Protein AF-A0A453CTN8-F1 (afdb_monomer_lite)

Foldseek 3Di:
DDDDDDDDDDDDDDDDDDDDDDDDDDDDDDDDDPVVVVVVVPPDPPPVVVVVVVVVVVVVVVVVVVVVVVVVVVVVVVVVVVVVVVVVVVVVVVVVVVVVVQQVVCVVVVHGDDDDDDDDDDDAAADDPPPDDVVVVVVCVVVVNHDHD

InterPro domains:
  IPR012988 Large ribosomal subunit protein uL30, N-terminal, eukaryota [PF08079] (45-115)
  IPR016082 Large ribosomal subunit protein uL30-like, ferredoxin-like fold domain [PF00327] (121-149)
  IPR036919 Large ribosomal subunit protein uL30, ferredoxin-like fold domain superfamily [G3DSA:3.30.1390.20] (120-149)
  IPR036919 Large ribosomal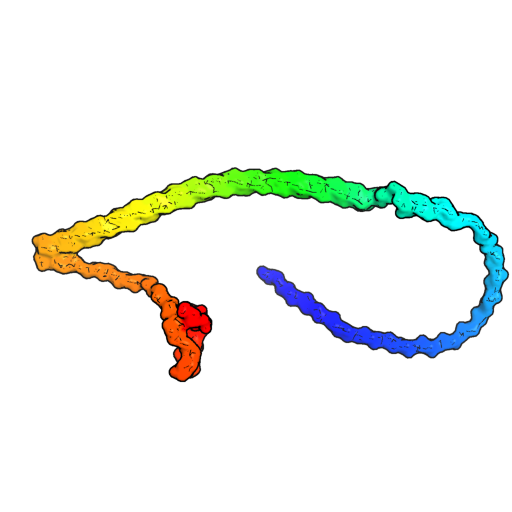 subunit protein uL30, ferredoxin-like fold domain superfamily [SSF55129] (120-148)
  IPR039699 Large ribosomal subunit protein uL30 [PTHR11524] (42-148)

Secondary structure (DSSP, 8-state):
-PPP--PPP-------------------------TTHHHHHHHS--HHHHHHHHHHHHHHHHHHHHHHHHHHHHHHHHHHHHHHHHHHHHHHHHHHHHHHHHHHHHHHTT--PPPPPP--------S-STT--HHHHHHHHHTT--S--

Radius of gyration: 38.99 Å; chains: 1; bounding box: 58×29×122 Å

Organism: Aegilops tauschii subsp. strangulata (NCBI:txid200361)

Structure (mmCIF, N/CA/C/O backbone):
data_AF-A0A453CTN8-F1
#
_entry.id   AF-A0A453CTN8-F1
#
loop_
_atom_site.group_PDB
_atom_site.id
_atom_site.type_symbol
_atom_site.label_atom_id
_atom_site.label_alt_id
_atom_site.label_comp_id
_atom_site.label_asym_id
_atom_site.label_entity_id
_atom_site.label_seq_id
_atom_site.pdbx_PDB_ins_code
_atom_site.Cartn_x
_atom_site.Cartn_y
_atom_site.Cartn_z
_atom_site.occupancy
_atom_site.B_iso_or_equiv
_atom_site.auth_seq_id
_atom_site.auth_comp_id
_atom_site.auth_asym_id
_atom_site.auth_atom_id
_atom_site.pdbx_PDB_model_num
ATOM 1 N N . ALA A 1 1 ? -3.410 13.212 -24.740 1.00 41.16 1 ALA A N 1
ATOM 2 C CA . ALA A 1 1 ? -3.825 11.899 -25.275 1.00 41.16 1 ALA A CA 1
ATOM 3 C C . ALA A 1 1 ? -4.277 12.088 -26.722 1.00 41.16 1 ALA A C 1
ATOM 5 O O . ALA A 1 1 ? -5.186 12.875 -26.944 1.00 41.16 1 ALA A O 1
ATOM 6 N N . LYS A 1 2 ? -3.594 11.482 -27.703 1.00 42.38 2 LYS A N 1
ATOM 7 C CA . LYS A 1 2 ? -3.979 11.553 -29.127 1.00 42.38 2 LYS A CA 1
ATOM 8 C C . LYS A 1 2 ? -4.896 10.364 -29.463 1.00 42.38 2 LYS A C 1
ATOM 10 O O . LYS A 1 2 ? -4.580 9.261 -29.017 1.00 42.38 2 LYS A O 1
ATOM 15 N N . PRO A 1 3 ? -6.013 10.570 -30.182 1.00 44.16 3 PRO A N 1
ATOM 16 C CA . PRO A 1 3 ? -7.023 9.541 -30.389 1.00 44.16 3 PRO A CA 1
ATOM 17 C C . PRO A 1 3 ? -6.670 8.585 -31.535 1.00 44.16 3 PRO A C 1
ATOM 19 O O . PRO A 1 3 ? -5.993 8.941 -32.498 1.00 44.16 3 PRO A O 1
ATOM 22 N N . LEU A 1 4 ? -7.170 7.360 -31.385 1.00 48.88 4 LEU A N 1
ATOM 23 C CA . LEU A 1 4 ? -7.148 6.260 -32.343 1.00 48.88 4 LEU A CA 1
ATOM 24 C C . LEU A 1 4 ? -8.030 6.600 -33.553 1.00 48.88 4 LEU A C 1
ATOM 26 O O . LEU A 1 4 ? -9.208 6.906 -33.380 1.00 48.88 4 LEU A O 1
ATOM 30 N N . LEU A 1 5 ? -7.491 6.478 -34.767 1.00 48.44 5 LEU A N 1
ATOM 31 C CA . LEU A 1 5 ? -8.271 6.527 -36.005 1.00 48.44 5 LEU A CA 1
ATOM 32 C C . LEU A 1 5 ? -8.238 5.165 -36.708 1.00 48.44 5 LEU A C 1
ATOM 34 O O . LEU A 1 5 ? -7.270 4.782 -37.353 1.00 48.44 5 LEU A O 1
ATOM 38 N N . LEU A 1 6 ? -9.322 4.432 -36.452 1.00 42.44 6 LEU A N 1
ATOM 39 C CA . LEU A 1 6 ? -10.152 3.638 -37.363 1.00 42.44 6 LEU A CA 1
ATOM 40 C C . LEU A 1 6 ? -9.562 3.250 -38.741 1.00 42.44 6 LEU A C 1
ATOM 42 O O . LEU A 1 6 ? -9.403 4.081 -39.630 1.00 42.44 6 LEU A O 1
ATOM 46 N N . ASN A 1 7 ? -9.383 1.942 -38.952 1.00 51.97 7 ASN A N 1
ATOM 47 C CA . ASN A 1 7 ? -9.230 1.322 -40.274 1.00 51.97 7 ASN A CA 1
ATOM 48 C C . ASN A 1 7 ? -10.575 1.281 -41.030 1.00 51.97 7 ASN A C 1
ATOM 50 O O . ASN A 1 7 ? -11.554 0.797 -40.453 1.00 51.97 7 ASN A O 1
ATOM 54 N N . PRO A 1 8 ? -10.630 1.623 -42.331 1.00 46.84 8 PRO A N 1
ATOM 55 C CA . PRO A 1 8 ? -11.775 1.304 -43.177 1.00 46.84 8 PRO A CA 1
ATOM 56 C C . PRO A 1 8 ? -11.531 0.060 -44.053 1.00 46.84 8 PRO A C 1
ATOM 58 O O . PRO A 1 8 ? -10.554 -0.049 -44.794 1.00 46.84 8 PRO A O 1
ATOM 61 N N . ARG A 1 9 ? -12.476 -0.883 -43.975 1.00 40.81 9 ARG A N 1
ATOM 62 C CA . ARG A 1 9 ? -12.642 -2.040 -44.868 1.00 40.81 9 ARG A CA 1
ATOM 63 C C . ARG A 1 9 ? -13.249 -1.608 -46.219 1.00 40.81 9 ARG A C 1
ATOM 65 O O . ARG A 1 9 ? -14.291 -0.971 -46.221 1.00 40.81 9 ARG A O 1
ATOM 72 N N . ILE A 1 10 ? -12.638 -2.103 -47.307 1.00 45.72 10 ILE A N 1
ATOM 73 C CA . ILE A 1 10 ? -13.231 -2.707 -48.530 1.00 45.72 10 ILE A CA 1
ATOM 74 C C . ILE A 1 10 ? -14.131 -1.835 -49.432 1.00 45.72 10 ILE A C 1
ATOM 76 O O . ILE A 1 10 ? -15.193 -1.423 -48.997 1.00 45.72 10 ILE A O 1
ATOM 80 N N . GLN A 1 11 ? -13.806 -1.771 -50.740 1.00 38.72 11 GLN A N 1
ATOM 81 C CA . GLN A 1 11 ? -14.725 -2.131 -51.850 1.00 38.72 11 GLN A CA 1
ATOM 82 C C . GLN A 1 11 ? -13.950 -2.618 -53.104 1.00 38.72 11 GLN A C 1
ATOM 84 O O . GLN A 1 11 ? -12.925 -2.023 -53.440 1.00 38.72 11 GLN A O 1
ATOM 89 N N . PRO A 1 12 ? -14.415 -3.665 -53.825 1.00 45.94 12 PRO A N 1
ATOM 90 C CA . PRO A 1 12 ? -13.826 -4.127 -55.084 1.00 45.94 12 PRO A CA 1
ATOM 91 C C . PRO A 1 12 ? -14.447 -3.390 -56.283 1.00 45.94 12 PRO A C 1
ATOM 93 O O . PRO A 1 12 ? -15.662 -3.210 -56.343 1.00 45.94 12 PRO A O 1
ATOM 96 N N . ARG A 1 13 ? -13.640 -2.984 -57.274 1.00 41.72 13 ARG A N 1
ATOM 97 C CA . ARG A 1 13 ? -14.147 -2.366 -58.514 1.00 41.72 13 ARG A CA 1
ATOM 98 C C . ARG A 1 13 ? -14.049 -3.300 -59.716 1.00 41.72 13 ARG A C 1
ATOM 100 O O . ARG A 1 13 ? -13.050 -3.970 -59.951 1.00 41.72 13 ARG A O 1
ATOM 107 N N . HIS A 1 14 ? -15.158 -3.320 -60.445 1.00 37.62 14 HIS A N 1
ATOM 108 C CA . HIS A 1 14 ? -15.536 -4.247 -61.494 1.00 37.62 14 HIS A CA 1
ATOM 109 C C . HIS A 1 14 ? -14.628 -4.307 -62.729 1.00 37.62 14 HIS A C 1
ATOM 111 O O . HIS A 1 14 ? -14.153 -3.312 -63.270 1.00 37.62 14 HIS A O 1
ATOM 117 N N . ARG A 1 15 ? -14.566 -5.542 -63.232 1.00 45.94 15 ARG A N 1
ATOM 118 C CA . ARG A 1 15 ? -14.202 -6.008 -64.571 1.00 45.94 15 ARG A CA 1
ATOM 119 C C . ARG A 1 15 ? -14.856 -5.154 -65.674 1.00 45.94 15 ARG A C 1
ATOM 121 O O . ARG A 1 15 ? -16.079 -5.118 -65.784 1.00 45.94 15 ARG A O 1
ATOM 128 N N . ARG A 1 16 ? -14.052 -4.565 -66.564 1.00 46.09 16 ARG A N 1
ATOM 129 C CA . ARG A 1 16 ? -14.486 -4.151 -67.910 1.00 46.09 16 ARG A CA 1
ATOM 130 C C . ARG A 1 16 ? -13.524 -4.722 -68.948 1.00 46.09 16 ARG A C 1
ATOM 132 O O . ARG A 1 16 ? -12.385 -4.289 -69.056 1.00 46.09 16 ARG A O 1
ATOM 139 N N . ARG A 1 17 ? -14.004 -5.710 -69.707 1.00 45.91 17 ARG A N 1
ATOM 140 C CA . ARG A 1 17 ? -13.432 -6.098 -71.002 1.00 45.91 17 ARG A CA 1
ATOM 141 C C . ARG A 1 17 ? -13.889 -5.075 -72.041 1.00 45.91 17 ARG A C 1
ATOM 143 O O . ARG A 1 17 ? -15.094 -4.886 -72.181 1.00 45.91 17 ARG A O 1
ATOM 150 N N . ARG A 1 18 ? -12.961 -4.523 -72.821 1.00 42.78 18 ARG A N 1
ATOM 151 C CA . ARG A 1 18 ? -13.183 -4.214 -74.241 1.00 42.78 18 ARG A CA 1
ATOM 152 C C . ARG A 1 18 ? -11.900 -4.515 -75.011 1.00 42.78 18 ARG A C 1
ATOM 154 O O . ARG A 1 18 ? -10.827 -4.059 -74.639 1.00 42.78 18 ARG A O 1
ATOM 161 N N . LEU A 1 19 ? -12.057 -5.358 -76.024 1.00 46.12 19 LEU A N 1
ATOM 162 C CA . LEU A 1 19 ? -11.075 -5.692 -77.048 1.00 46.12 19 LEU A CA 1
ATOM 163 C C . LEU A 1 19 ? -11.011 -4.556 -78.079 1.00 46.12 19 LEU A C 1
ATOM 165 O O . LEU A 1 19 ? -12.047 -3.987 -78.412 1.00 46.12 19 LEU A O 1
ATOM 169 N N . SER A 1 20 ? -9.811 -4.291 -78.591 1.00 39.91 20 SER A N 1
ATOM 170 C CA . SER A 1 20 ? -9.522 -3.659 -79.890 1.00 39.91 20 SER A CA 1
ATOM 171 C C . SER A 1 20 ? -8.017 -3.889 -80.140 1.00 39.91 20 SER A C 1
ATOM 173 O O . SER A 1 20 ? -7.208 -3.412 -79.353 1.00 39.91 20 SER A O 1
ATOM 175 N N . SER A 1 21 ? -7.588 -4.892 -80.924 1.00 46.38 21 SER A N 1
ATOM 176 C CA . SER A 1 21 ? -7.284 -4.814 -82.374 1.00 46.38 21 SER A CA 1
ATOM 177 C C . SER A 1 21 ? -6.444 -3.565 -82.705 1.00 46.38 21 SER A C 1
ATOM 179 O O . SER A 1 21 ? -6.968 -2.466 -82.599 1.00 46.38 21 SER A O 1
ATOM 181 N N . TYR A 1 22 ? -5.147 -3.574 -83.034 1.00 42.22 22 TYR A N 1
ATOM 182 C CA . TYR A 1 22 ? -4.293 -4.371 -83.940 1.00 42.22 22 TYR A CA 1
ATOM 183 C C . TYR A 1 22 ? -2.795 -4.050 -83.604 1.00 42.22 22 TYR A C 1
ATOM 185 O O . TYR A 1 22 ? -2.542 -3.405 -82.591 1.00 42.22 22 TYR A O 1
ATOM 193 N N . PRO A 1 23 ? -1.787 -4.323 -84.460 1.00 46.66 23 PRO A N 1
ATOM 194 C CA . PRO A 1 23 ? -1.198 -5.609 -84.800 1.00 46.66 23 PRO A CA 1
ATOM 195 C C . PRO A 1 23 ? 0.265 -5.741 -84.314 1.00 46.66 23 PRO A C 1
ATOM 197 O O . PRO A 1 23 ? 1.011 -4.780 -84.131 1.00 46.66 23 PRO A O 1
ATOM 200 N N . ARG A 1 24 ? 0.675 -7.000 -84.175 1.00 51.75 24 ARG A N 1
ATOM 201 C CA . ARG A 1 24 ? 2.022 -7.496 -83.874 1.00 51.75 24 ARG A CA 1
ATOM 202 C C . ARG A 1 24 ? 3.042 -7.002 -84.913 1.00 51.75 24 ARG A C 1
ATOM 204 O O . ARG A 1 24 ? 3.044 -7.493 -86.038 1.00 51.75 24 ARG A O 1
ATOM 211 N N . ARG A 1 25 ? 3.935 -6.080 -84.538 1.00 39.22 25 ARG A N 1
ATOM 212 C CA . ARG A 1 25 ? 5.138 -5.758 -85.323 1.00 39.22 25 ARG A CA 1
ATOM 213 C C . ARG A 1 25 ? 6.342 -6.419 -84.652 1.00 39.22 25 ARG A C 1
ATOM 215 O O . ARG A 1 25 ? 6.823 -5.962 -83.622 1.00 39.22 25 ARG A O 1
ATOM 222 N N . LEU A 1 26 ? 6.745 -7.556 -85.214 1.00 43.91 26 LEU A N 1
ATOM 223 C CA . LEU A 1 26 ? 7.982 -8.261 -84.896 1.00 43.91 26 LEU A CA 1
ATOM 224 C C . LEU A 1 26 ? 9.156 -7.362 -85.312 1.00 43.91 26 LEU A C 1
ATOM 226 O O . LEU A 1 26 ? 9.410 -7.216 -86.502 1.00 43.91 26 LEU A O 1
ATOM 230 N N . LEU A 1 27 ? 9.845 -6.754 -84.347 1.00 39.41 27 LEU A N 1
ATOM 231 C CA . LEU A 1 27 ? 11.234 -6.337 -84.522 1.00 39.41 27 LEU A CA 1
ATOM 232 C C . LEU A 1 27 ? 12.078 -7.194 -83.584 1.00 39.41 27 LEU A C 1
ATOM 234 O O . LEU A 1 27 ? 12.083 -6.998 -82.369 1.00 39.41 27 LEU A O 1
ATOM 238 N N . SER A 1 28 ? 12.744 -8.169 -84.193 1.00 38.72 28 SER A N 1
ATOM 239 C CA . SER A 1 28 ? 13.892 -8.901 -83.677 1.00 38.72 28 SER A CA 1
ATOM 240 C C . SER A 1 28 ? 14.866 -7.950 -82.981 1.00 38.72 28 SER A C 1
ATOM 242 O O . SER A 1 28 ? 15.630 -7.251 -83.638 1.00 38.72 28 SER A O 1
ATOM 244 N N . HIS A 1 29 ? 14.813 -7.914 -81.652 1.00 40.22 29 HIS A N 1
ATOM 245 C CA . HIS A 1 29 ? 15.962 -7.531 -80.847 1.00 40.22 29 HIS A CA 1
ATOM 246 C C . HIS A 1 29 ? 16.596 -8.833 -80.389 1.00 40.22 29 HIS A C 1
ATOM 248 O O . HIS A 1 29 ? 16.001 -9.600 -79.631 1.00 40.22 29 HIS A O 1
ATOM 254 N N . GLU A 1 30 ? 17.761 -9.097 -80.964 1.00 33.22 30 GLU A N 1
ATOM 255 C CA . GLU A 1 30 ? 18.668 -10.169 -80.601 1.00 33.22 30 GLU A CA 1
ATOM 256 C C . GLU A 1 30 ? 18.880 -10.146 -79.085 1.00 33.22 30 GLU A C 1
ATOM 258 O O . GLU A 1 30 ? 19.392 -9.189 -78.507 1.00 33.22 30 GLU A O 1
ATOM 263 N N . ALA A 1 31 ? 18.405 -11.194 -78.425 1.00 41.34 31 ALA A N 1
ATOM 264 C CA . ALA A 1 31 ? 18.692 -11.452 -77.032 1.00 41.34 31 ALA A CA 1
ATOM 265 C C . ALA A 1 31 ? 20.045 -12.153 -76.956 1.00 41.34 31 ALA A C 1
ATOM 267 O O . ALA A 1 31 ? 20.136 -13.240 -77.515 1.00 41.34 31 ALA A O 1
ATOM 268 N N . GLN A 1 32 ? 21.024 -11.561 -76.256 1.00 41.09 32 GLN A N 1
ATOM 269 C CA . GLN A 1 32 ? 22.032 -12.205 -75.385 1.00 41.09 32 GLN A CA 1
ATOM 270 C C . GLN A 1 32 ? 22.754 -11.134 -74.529 1.00 41.09 32 GLN A C 1
ATOM 272 O O . GLN A 1 32 ? 22.914 -10.014 -75.012 1.00 41.09 32 GLN A O 1
ATOM 277 N N . PRO A 1 33 ? 23.286 -11.435 -73.323 1.00 46.66 33 PRO A N 1
ATOM 278 C CA . PRO A 1 33 ? 22.952 -12.500 -72.370 1.00 46.66 33 PRO A CA 1
ATOM 279 C C . PRO A 1 33 ? 22.591 -11.945 -70.965 1.00 46.66 33 PRO A C 1
ATOM 281 O O . PRO A 1 33 ? 23.138 -10.956 -70.485 1.00 46.66 33 PRO A O 1
ATOM 284 N N . VAL A 1 34 ? 21.679 -12.626 -70.264 1.00 46.22 34 VAL A N 1
ATOM 285 C CA . VAL A 1 34 ? 21.178 -12.278 -68.910 1.00 46.22 34 VAL A CA 1
ATOM 286 C C . VAL A 1 34 ? 22.081 -12.845 -67.791 1.00 46.22 34 VAL A C 1
ATOM 288 O O . VAL A 1 34 ? 21.797 -12.700 -66.606 1.00 46.22 34 VAL A O 1
ATOM 291 N N . GLU A 1 35 ? 23.216 -13.452 -68.138 1.00 45.59 35 GLU A N 1
ATOM 292 C CA . GLU A 1 35 ? 24.021 -14.256 -67.204 1.00 45.59 35 GLU A CA 1
ATOM 293 C C . GLU A 1 35 ? 24.895 -13.414 -66.248 1.00 45.59 35 GLU A C 1
ATOM 295 O O . GLU A 1 35 ? 25.146 -13.822 -65.117 1.00 45.59 35 GLU A O 1
ATOM 300 N N . MET A 1 36 ? 25.269 -12.181 -66.619 1.00 43.22 36 MET A N 1
ATOM 301 C CA . MET A 1 36 ? 26.081 -11.303 -65.750 1.00 43.22 36 MET A CA 1
ATOM 302 C C . MET A 1 36 ? 25.274 -10.640 -64.618 1.00 43.22 36 MET A C 1
ATOM 304 O O . MET A 1 36 ? 25.841 -10.130 -63.651 1.00 43.22 36 MET A O 1
ATOM 308 N N . ALA A 1 37 ? 23.940 -10.632 -64.715 1.00 46.59 37 ALA A N 1
ATOM 309 C CA . ALA A 1 37 ? 23.069 -9.990 -63.728 1.00 46.59 37 ALA A CA 1
ATOM 310 C C . ALA A 1 37 ? 22.756 -10.896 -62.522 1.00 46.59 37 ALA A C 1
ATOM 312 O O . ALA A 1 37 ? 22.362 -10.402 -61.462 1.00 46.59 37 ALA A O 1
ATOM 313 N N . SER A 1 38 ? 22.933 -12.216 -62.656 1.00 47.47 38 SER A N 1
ATOM 314 C CA . SER A 1 38 ? 22.576 -13.185 -61.611 1.00 47.47 38 SER A CA 1
ATOM 315 C C . SER A 1 38 ? 23.639 -13.385 -60.529 1.00 47.47 38 SER A C 1
ATOM 317 O O . SER A 1 38 ? 23.281 -13.786 -59.419 1.00 47.47 38 SER A O 1
ATOM 319 N N . GLU A 1 39 ? 24.910 -13.071 -60.795 1.00 46.88 39 GLU A N 1
ATOM 320 C CA . GLU A 1 39 ? 25.979 -13.157 -59.784 1.00 46.88 39 GLU A CA 1
ATOM 321 C C . GLU A 1 39 ? 26.077 -11.896 -58.916 1.00 46.88 39 GLU A C 1
ATOM 323 O O . GLU A 1 39 ? 26.248 -11.994 -57.697 1.00 46.88 39 GLU A O 1
ATOM 328 N N . ALA A 1 40 ? 25.831 -10.712 -59.489 1.00 48.84 40 ALA A N 1
ATOM 329 C CA . ALA A 1 40 ? 25.790 -9.452 -58.739 1.00 48.84 40 ALA A CA 1
ATOM 330 C C . ALA A 1 40 ? 24.667 -9.420 -57.679 1.00 48.84 40 ALA A C 1
ATOM 332 O O . ALA A 1 40 ? 24.780 -8.738 -56.661 1.00 48.84 40 ALA A O 1
ATOM 333 N N . ALA A 1 41 ? 23.597 -10.193 -57.889 1.00 52.56 41 ALA A N 1
ATOM 334 C CA . ALA A 1 41 ? 22.444 -10.256 -56.994 1.00 52.56 41 ALA A CA 1
ATOM 335 C C . ALA A 1 41 ? 22.631 -11.182 -55.774 1.00 52.56 41 ALA A C 1
ATOM 337 O O . ALA A 1 41 ? 21.821 -11.118 -54.848 1.00 52.56 41 ALA A O 1
ATOM 338 N N . LYS A 1 42 ? 23.659 -12.048 -55.752 1.00 53.38 42 LYS A N 1
ATOM 339 C CA . LYS A 1 42 ? 23.828 -13.073 -54.700 1.00 53.38 42 LYS A CA 1
ATOM 340 C C . LYS A 1 42 ? 25.045 -12.888 -53.787 1.00 53.38 42 LYS A C 1
ATOM 342 O O . LYS A 1 42 ? 25.068 -13.516 -52.733 1.00 53.38 42 LYS A O 1
ATOM 347 N N . VAL A 1 43 ? 26.010 -12.024 -54.120 1.00 56.94 43 VAL A N 1
ATOM 348 C CA . VAL A 1 43 ? 27.265 -11.903 -53.337 1.00 56.94 43 VAL A CA 1
ATOM 349 C C . VAL A 1 43 ? 27.488 -10.516 -52.716 1.00 56.94 43 VAL A C 1
ATOM 351 O O . VAL A 1 43 ? 28.108 -10.413 -51.659 1.00 56.94 43 VAL A O 1
ATOM 354 N N . ALA A 1 44 ? 26.924 -9.440 -53.268 1.00 60.16 44 ALA A N 1
ATOM 355 C CA . ALA A 1 44 ? 27.066 -8.108 -52.681 1.00 60.16 44 ALA A CA 1
ATOM 356 C C . ALA A 1 44 ? 25.896 -7.809 -51.733 1.00 60.16 44 ALA A C 1
ATOM 358 O O . ALA A 1 44 ? 24.782 -7.520 -52.173 1.00 60.16 44 ALA A O 1
ATOM 359 N N . VAL A 1 45 ? 26.131 -7.865 -50.414 1.00 61.75 45 VAL A N 1
ATOM 360 C CA . VAL A 1 45 ? 25.168 -7.337 -49.433 1.00 61.75 45 VAL A CA 1
ATOM 361 C C . VAL A 1 45 ? 24.814 -5.906 -49.857 1.00 61.75 45 VAL A C 1
ATOM 363 O O . VAL A 1 45 ? 25.721 -5.078 -49.953 1.00 61.75 45 VAL A O 1
ATOM 366 N N . PRO A 1 46 ? 23.529 -5.585 -50.103 1.00 82.12 46 PRO A N 1
ATOM 367 C CA . PRO A 1 46 ? 23.159 -4.275 -50.616 1.00 82.12 46 PRO A CA 1
ATOM 368 C C . PRO A 1 46 ? 23.645 -3.184 -49.663 1.00 82.12 46 PRO A C 1
ATOM 370 O O . PRO A 1 46 ? 23.435 -3.285 -48.452 1.00 82.12 46 PRO A O 1
ATOM 373 N N . GLU A 1 47 ? 24.224 -2.106 -50.188 1.00 79.44 47 GLU A N 1
ATOM 374 C CA . GLU A 1 47 ? 24.769 -0.991 -49.393 1.00 79.44 47 GLU A CA 1
ATOM 375 C C . GLU A 1 47 ? 23.761 -0.454 -48.358 1.00 79.44 47 GLU A C 1
ATOM 377 O O . GLU A 1 47 ? 24.103 -0.128 -47.219 1.00 79.44 47 GLU A O 1
ATOM 382 N N . LYS A 1 48 ? 22.467 -0.472 -48.708 1.00 82.06 48 LYS A N 1
ATOM 383 C CA . LYS A 1 48 ? 21.348 -0.095 -47.828 1.00 82.06 48 LYS A CA 1
ATOM 384 C C . LYS A 1 48 ? 21.245 -0.958 -46.562 1.00 82.06 48 LYS A C 1
ATOM 386 O O . LYS A 1 48 ? 20.793 -0.463 -45.532 1.00 82.06 48 LYS A O 1
ATOM 391 N N . VAL A 1 49 ? 21.631 -2.233 -46.615 1.00 83.44 49 VAL A N 1
ATOM 392 C CA . VAL A 1 49 ? 21.632 -3.152 -45.462 1.00 83.44 49 VAL A CA 1
ATOM 393 C C . VAL A 1 49 ? 22.825 -2.865 -44.548 1.00 83.44 49 VAL A C 1
ATOM 395 O O . VAL A 1 49 ? 22.664 -2.859 -43.329 1.00 83.44 49 VAL A O 1
ATOM 398 N N . ILE A 1 50 ? 23.990 -2.537 -45.111 1.00 84.81 50 ILE A N 1
ATOM 399 C CA . ILE A 1 50 ? 25.188 -2.152 -44.345 1.00 84.81 50 ILE A CA 1
ATOM 400 C C . ILE A 1 50 ? 24.928 -0.856 -43.562 1.00 84.81 50 ILE A C 1
ATOM 402 O O . ILE A 1 50 ? 25.220 -0.780 -42.369 1.00 84.81 50 ILE A O 1
ATOM 406 N N . LEU A 1 51 ? 24.298 0.140 -44.195 1.00 85.19 51 LEU A N 1
ATOM 407 C CA . LEU A 1 51 ? 23.921 1.397 -43.536 1.00 85.19 51 LEU A CA 1
ATOM 408 C C . LEU A 1 51 ? 22.899 1.201 -42.401 1.00 85.19 51 LEU A C 1
ATOM 410 O O . LEU A 1 51 ? 22.965 1.903 -41.392 1.00 85.19 51 LEU A O 1
ATOM 414 N N . LYS A 1 52 ? 21.971 0.241 -42.535 1.00 87.25 52 LYS A N 1
ATOM 415 C CA . LYS A 1 52 ? 21.032 -0.119 -41.457 1.00 87.25 52 LYS A CA 1
ATOM 416 C C . LYS A 1 52 ? 21.751 -0.746 -40.261 1.00 87.25 52 LYS A C 1
ATOM 418 O O . LYS A 1 52 ? 21.522 -0.297 -39.143 1.00 87.25 52 LYS A O 1
ATOM 423 N N . ARG A 1 53 ? 22.662 -1.698 -40.498 1.00 88.81 53 ARG A N 1
ATOM 424 C CA . ARG A 1 53 ? 23.456 -2.347 -39.435 1.00 88.81 53 ARG A CA 1
ATOM 425 C C . ARG A 1 53 ? 24.277 -1.330 -38.640 1.00 88.81 53 ARG A C 1
ATOM 427 O O . ARG A 1 53 ? 24.163 -1.281 -37.422 1.00 88.81 53 ARG A O 1
ATOM 434 N N . ARG A 1 54 ? 24.977 -0.420 -39.331 1.00 87.00 54 ARG A N 1
ATOM 435 C CA . ARG A 1 54 ? 25.738 0.669 -38.685 1.00 87.00 54 ARG A CA 1
ATOM 436 C C . ARG A 1 54 ? 24.854 1.569 -37.810 1.00 87.00 54 ARG A C 1
ATOM 438 O O . ARG A 1 54 ? 25.262 1.973 -36.728 1.00 87.00 54 ARG A O 1
ATOM 445 N N . ARG A 1 55 ? 23.624 1.874 -38.244 1.00 90.75 55 ARG A N 1
ATOM 446 C CA . ARG A 1 55 ? 22.670 2.672 -37.450 1.00 90.75 55 ARG A CA 1
ATOM 447 C C . ARG A 1 55 ? 22.181 1.925 -36.208 1.00 90.75 55 ARG A C 1
ATOM 449 O O . ARG A 1 55 ? 22.058 2.526 -35.144 1.00 90.75 55 ARG A O 1
ATOM 456 N N . GLU A 1 56 ? 21.892 0.635 -36.340 1.00 92.62 56 GLU A N 1
ATOM 457 C CA . GLU A 1 56 ? 21.476 -0.214 -35.221 1.00 92.62 56 GLU A CA 1
ATOM 458 C C . GLU A 1 56 ? 22.591 -0.376 -34.184 1.00 92.62 56 GLU A C 1
ATOM 460 O O . GLU A 1 56 ? 22.308 -0.318 -32.990 1.00 92.62 56 GLU A O 1
ATOM 465 N N . GLU A 1 57 ? 23.848 -0.489 -34.620 1.00 89.75 57 GLU A N 1
ATOM 466 C CA . GLU A 1 57 ? 25.026 -0.520 -33.744 1.00 89.75 57 GLU A CA 1
ATOM 467 C C . GLU A 1 57 ? 25.163 0.774 -32.928 1.00 89.75 57 GLU A C 1
ATOM 469 O O . GLU A 1 57 ? 25.319 0.715 -31.705 1.00 89.75 57 GLU A O 1
ATOM 474 N N . VAL A 1 58 ? 25.015 1.941 -33.569 1.00 91.19 58 VAL A N 1
ATOM 475 C CA . VAL A 1 58 ? 25.038 3.248 -32.884 1.00 91.19 58 VAL A CA 1
ATOM 476 C C . VAL A 1 58 ? 23.879 3.367 -31.890 1.00 91.19 58 VAL A C 1
ATOM 478 O O . VAL A 1 58 ? 24.098 3.689 -30.722 1.00 91.19 58 VAL A O 1
ATOM 481 N N . TRP A 1 59 ? 22.651 3.022 -32.290 1.00 90.25 59 TRP A N 1
ATOM 482 C CA . TRP A 1 59 ? 21.508 3.040 -31.370 1.00 90.25 59 TRP A CA 1
ATOM 483 C C . TRP A 1 59 ? 21.645 2.043 -30.221 1.00 90.25 59 TRP A C 1
ATOM 485 O O . TRP A 1 59 ? 21.200 2.325 -29.106 1.00 90.25 59 TRP A O 1
ATOM 495 N N . ALA A 1 60 ? 22.240 0.876 -30.458 1.00 91.88 60 ALA A N 1
ATOM 496 C CA . ALA A 1 60 ? 22.520 -0.087 -29.405 1.00 91.88 60 ALA A CA 1
ATOM 497 C C . ALA A 1 60 ? 23.556 0.465 -28.415 1.00 91.88 60 ALA A C 1
ATOM 499 O O . ALA A 1 60 ? 23.382 0.293 -27.207 1.00 91.88 60 ALA A O 1
ATOM 500 N N . ALA A 1 61 ? 24.589 1.164 -28.895 1.00 90.06 61 ALA A N 1
ATOM 501 C CA . ALA A 1 61 ? 25.577 1.825 -28.045 1.00 90.06 61 ALA A CA 1
ATOM 502 C C . ALA A 1 61 ? 24.942 2.936 -27.189 1.00 90.06 61 ALA A C 1
ATOM 504 O O . ALA A 1 61 ? 25.110 2.941 -25.967 1.00 90.06 61 ALA A O 1
ATOM 505 N N . GLU A 1 62 ? 24.124 3.806 -27.786 1.00 91.06 62 GLU A N 1
ATOM 506 C CA . GLU A 1 62 ? 23.396 4.857 -27.059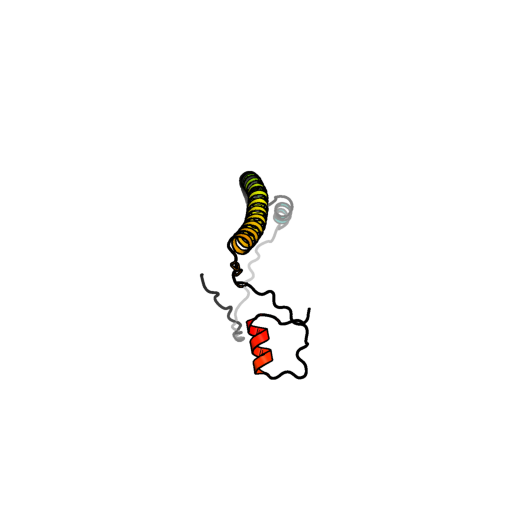 1.00 91.06 62 GLU A CA 1
ATOM 507 C C . GLU A 1 62 ? 22.424 4.281 -26.018 1.00 91.06 62 GLU A C 1
ATOM 509 O O . GLU A 1 62 ? 22.331 4.784 -24.896 1.00 91.06 62 GLU A O 1
ATOM 514 N N . LYS A 1 63 ? 21.705 3.201 -26.353 1.00 94.00 63 LYS A N 1
ATOM 515 C CA . LYS A 1 63 ? 20.816 2.513 -25.402 1.00 94.00 63 LYS A CA 1
ATOM 516 C C . LYS A 1 63 ? 21.594 1.939 -24.223 1.00 94.00 63 LYS A C 1
ATOM 518 O O . LYS A 1 63 ? 21.141 2.076 -23.091 1.00 94.00 63 LYS A O 1
ATOM 523 N N . LYS A 1 64 ? 22.765 1.338 -24.458 1.00 91.81 64 LYS A N 1
ATOM 524 C CA . LYS A 1 64 ? 23.624 0.820 -23.379 1.00 91.81 64 LYS A CA 1
ATOM 525 C C . LYS A 1 64 ? 24.069 1.937 -22.433 1.00 91.81 64 LYS A C 1
ATOM 527 O O . LYS A 1 64 ? 24.004 1.748 -21.222 1.00 91.81 64 LYS A O 1
ATOM 532 N N . GLN A 1 65 ? 24.447 3.099 -22.966 1.00 90.38 65 GLN A N 1
ATOM 533 C CA . GLN A 1 65 ? 24.814 4.264 -22.152 1.00 90.38 65 GLN A CA 1
ATOM 534 C C . GLN A 1 65 ? 23.627 4.794 -21.333 1.00 90.38 65 GLN A C 1
ATOM 536 O O . GLN A 1 65 ? 23.769 5.038 -20.136 1.00 90.38 65 GLN A O 1
ATOM 541 N N . LYS A 1 66 ? 22.435 4.902 -21.937 1.00 92.88 66 LYS A N 1
ATOM 542 C CA . LYS A 1 66 ? 21.210 5.328 -21.233 1.00 92.88 66 LYS A CA 1
ATOM 543 C C . LYS A 1 66 ? 20.827 4.363 -20.113 1.00 92.88 66 LYS A C 1
ATOM 545 O O . LYS A 1 66 ? 20.589 4.800 -18.994 1.00 92.88 66 LYS A O 1
ATOM 550 N N . VAL A 1 67 ? 20.860 3.058 -20.381 1.00 93.06 67 VAL A N 1
ATOM 551 C CA . VAL A 1 67 ? 20.594 2.026 -19.368 1.00 93.06 67 VAL A CA 1
ATOM 552 C C . VAL A 1 67 ? 21.635 2.073 -18.247 1.00 93.06 67 VAL A C 1
ATOM 554 O O . VAL A 1 67 ? 21.279 1.902 -17.086 1.00 93.06 67 VAL A O 1
ATOM 557 N N . ALA A 1 68 ? 22.911 2.323 -18.553 1.00 92.62 68 ALA A N 1
ATOM 558 C CA . ALA A 1 68 ? 23.936 2.488 -17.522 1.00 92.62 68 ALA A CA 1
ATOM 559 C C . ALA A 1 68 ? 23.640 3.699 -16.619 1.00 92.62 68 ALA A C 1
ATOM 561 O O . ALA A 1 68 ? 23.676 3.567 -15.397 1.00 92.62 68 ALA A O 1
ATOM 562 N N . ALA A 1 69 ? 23.258 4.840 -17.198 1.00 92.69 69 ALA A N 1
ATOM 563 C CA . ALA A 1 69 ? 22.865 6.023 -16.434 1.00 92.69 69 ALA A CA 1
ATOM 564 C C . ALA A 1 69 ? 21.596 5.787 -15.590 1.00 92.69 69 ALA A C 1
ATOM 566 O O . ALA A 1 69 ? 21.523 6.214 -14.438 1.00 92.69 69 ALA A O 1
ATOM 567 N N . GLU A 1 70 ? 20.601 5.076 -16.126 1.00 93.75 70 GLU A N 1
ATOM 568 C CA . GLU A 1 70 ? 19.386 4.705 -15.391 1.00 93.75 70 GLU A CA 1
ATOM 569 C C . GLU A 1 70 ? 19.672 3.735 -14.243 1.00 93.75 70 GLU A C 1
ATOM 571 O O . GLU A 1 70 ? 19.064 3.859 -13.184 1.00 93.75 70 GLU A O 1
ATOM 576 N N . LYS A 1 71 ? 20.628 2.813 -14.404 1.00 94.19 71 LYS A N 1
ATOM 577 C CA . LYS A 1 71 ? 21.045 1.893 -13.334 1.00 94.19 71 LYS A CA 1
ATOM 578 C C . LYS A 1 71 ? 21.671 2.623 -12.151 1.00 94.19 71 LYS A C 1
ATOM 580 O O . LYS A 1 71 ? 21.385 2.261 -11.015 1.00 94.19 71 LYS A O 1
ATOM 585 N N . ILE A 1 72 ? 22.476 3.655 -12.406 1.00 94.38 72 ILE A N 1
ATOM 586 C CA . ILE A 1 72 ? 23.052 4.497 -11.346 1.00 94.38 72 ILE A CA 1
ATOM 587 C C . ILE A 1 72 ? 21.921 5.173 -10.558 1.00 94.38 72 ILE A C 1
ATOM 589 O O . ILE A 1 72 ? 21.843 5.021 -9.341 1.00 94.38 72 ILE A O 1
ATOM 593 N N . LYS A 1 73 ? 20.967 5.799 -11.259 1.00 94.56 73 LYS A N 1
ATOM 594 C CA . LYS A 1 73 ? 19.787 6.422 -10.632 1.00 94.56 73 LYS A CA 1
ATOM 595 C C . LYS A 1 73 ? 18.915 5.408 -9.883 1.00 94.56 73 LYS A C 1
ATOM 597 O O . LYS A 1 73 ? 18.407 5.692 -8.803 1.00 94.56 73 LYS A O 1
ATOM 602 N N . ALA A 1 74 ? 18.734 4.207 -10.430 1.00 94.69 74 ALA A N 1
ATOM 603 C CA . ALA A 1 74 ? 17.978 3.141 -9.781 1.00 94.69 74 ALA A CA 1
ATOM 604 C C . ALA A 1 74 ? 18.663 2.654 -8.494 1.00 94.69 74 ALA A C 1
ATOM 606 O O . ALA A 1 74 ? 17.980 2.392 -7.503 1.00 94.69 74 ALA A O 1
ATOM 607 N N . ALA A 1 75 ? 19.996 2.576 -8.478 1.00 94.75 75 ALA A N 1
ATOM 608 C CA . ALA A 1 75 ? 20.757 2.229 -7.282 1.00 94.75 75 ALA A CA 1
ATOM 609 C C . ALA A 1 75 ? 20.609 3.298 -6.187 1.00 94.75 75 ALA A C 1
ATOM 611 O O . ALA A 1 75 ? 20.412 2.957 -5.021 1.00 94.75 75 ALA A O 1
ATOM 612 N N . GLU A 1 76 ? 20.629 4.581 -6.552 1.00 95.12 76 GLU A N 1
ATOM 613 C CA . GLU A 1 76 ? 20.350 5.684 -5.622 1.00 95.12 76 GLU A CA 1
ATOM 614 C C . GLU A 1 76 ? 18.922 5.607 -5.065 1.00 95.12 76 GLU A C 1
ATOM 616 O O . GLU A 1 76 ? 18.731 5.625 -3.848 1.00 95.12 76 GLU A O 1
ATOM 621 N N . ASN A 1 77 ? 17.921 5.411 -5.929 1.00 95.88 77 ASN A N 1
ATOM 622 C CA . ASN A 1 77 ? 16.524 5.248 -5.515 1.00 95.88 77 ASN A CA 1
ATOM 623 C C . ASN A 1 77 ? 16.335 4.057 -4.568 1.00 95.88 77 ASN A C 1
ATOM 625 O O . ASN A 1 77 ? 15.562 4.134 -3.617 1.00 95.88 77 ASN A O 1
ATOM 629 N N . THR A 1 78 ? 17.065 2.968 -4.801 1.00 95.12 78 THR A N 1
ATOM 630 C CA . THR A 1 78 ? 17.019 1.778 -3.948 1.00 95.12 78 THR A CA 1
ATOM 631 C C . THR A 1 78 ? 17.509 2.096 -2.531 1.00 95.12 78 THR A C 1
ATOM 633 O O . THR A 1 78 ? 16.848 1.720 -1.566 1.00 95.12 78 THR A O 1
ATOM 636 N N . LYS A 1 79 ? 18.598 2.866 -2.383 1.00 96.25 79 LYS A N 1
ATOM 637 C CA . LYS A 1 79 ? 19.074 3.331 -1.064 1.00 96.25 79 LYS A CA 1
ATOM 638 C C . LYS A 1 79 ? 18.017 4.171 -0.343 1.00 96.25 79 LYS A C 1
ATOM 640 O O . LYS A 1 79 ? 17.793 3.984 0.848 1.00 96.25 79 LYS A O 1
ATOM 645 N N . VAL A 1 80 ? 17.330 5.053 -1.073 1.00 96.56 80 VAL A N 1
ATOM 646 C CA . VAL A 1 80 ? 16.243 5.877 -0.516 1.00 96.56 80 VAL A CA 1
ATOM 647 C C . VAL A 1 80 ? 15.063 5.017 -0.053 1.00 96.56 80 VAL A C 1
ATOM 649 O O . VAL A 1 80 ? 14.485 5.301 0.991 1.00 96.56 80 VAL A O 1
ATOM 652 N N . ILE A 1 81 ? 14.702 3.964 -0.793 1.00 96.56 81 ILE A N 1
ATOM 653 C CA . ILE A 1 81 ? 13.616 3.048 -0.404 1.00 96.56 81 ILE A CA 1
ATOM 654 C C . ILE A 1 81 ? 13.957 2.323 0.902 1.00 96.56 81 ILE A C 1
ATOM 656 O O . ILE A 1 81 ? 13.100 2.252 1.780 1.00 96.56 81 ILE A O 1
ATOM 660 N N . TYR A 1 82 ? 15.195 1.845 1.058 1.00 96.31 82 TYR A N 1
ATOM 661 C CA . TYR A 1 82 ? 15.631 1.204 2.302 1.00 96.31 82 TYR A CA 1
ATOM 662 C C . TYR A 1 82 ? 15.593 2.169 3.491 1.00 96.31 82 TYR A C 1
ATOM 664 O O . TYR A 1 82 ? 14.989 1.845 4.509 1.00 96.31 82 TYR A O 1
ATOM 672 N N . ALA A 1 83 ? 16.121 3.386 3.328 1.00 96.62 83 ALA A N 1
ATOM 673 C CA . ALA A 1 83 ? 16.056 4.404 4.377 1.00 96.62 83 ALA A CA 1
ATOM 674 C C . ALA A 1 83 ? 14.606 4.759 4.760 1.00 96.62 83 ALA A C 1
ATOM 676 O O . ALA A 1 83 ? 14.290 4.911 5.936 1.00 96.62 83 ALA A O 1
ATOM 677 N N . ARG A 1 84 ? 13.691 4.848 3.783 1.00 96.88 84 ARG A N 1
ATOM 678 C CA . ARG A 1 84 ? 12.262 5.087 4.056 1.00 96.88 84 ARG A CA 1
ATOM 679 C C . ARG A 1 84 ? 11.600 3.924 4.785 1.00 96.88 84 ARG A C 1
ATOM 681 O O . ARG A 1 84 ? 10.748 4.161 5.630 1.00 96.88 84 ARG A O 1
ATOM 688 N N . ALA A 1 85 ? 11.970 2.684 4.471 1.00 96.62 85 ALA A N 1
ATOM 689 C CA . ALA A 1 85 ? 11.435 1.518 5.167 1.00 96.62 85 ALA A CA 1
ATOM 690 C C . ALA A 1 85 ? 11.802 1.544 6.660 1.00 96.62 85 ALA A C 1
ATOM 692 O O . ALA A 1 85 ? 10.930 1.329 7.501 1.00 96.62 85 ALA A O 1
ATOM 693 N N . GLU A 1 86 ? 13.054 1.881 6.983 1.00 96.19 86 GLU A N 1
ATOM 694 C CA . GLU A 1 86 ? 13.507 2.068 8.368 1.00 96.19 86 GLU A CA 1
ATOM 695 C C . GLU A 1 86 ? 12.769 3.224 9.058 1.00 96.19 86 GLU A C 1
ATOM 697 O O . GLU A 1 86 ? 12.298 3.068 10.184 1.00 96.19 86 GLU A O 1
ATOM 702 N N . GLN A 1 87 ? 12.596 4.357 8.367 1.00 97.31 87 GLN A N 1
ATOM 703 C CA . GLN A 1 87 ? 11.835 5.500 8.884 1.00 97.31 87 GLN A CA 1
ATOM 704 C C . GLN A 1 87 ? 10.388 5.128 9.220 1.00 97.31 87 GLN A C 1
ATOM 706 O O . GLN A 1 87 ? 9.929 5.428 10.318 1.00 97.31 87 GLN A O 1
ATOM 711 N N . TYR A 1 88 ? 9.681 4.445 8.312 1.00 97.50 88 TYR A N 1
ATOM 712 C CA . TYR A 1 88 ? 8.300 4.031 8.557 1.00 97.50 88 TYR A CA 1
ATOM 713 C C . TYR A 1 88 ? 8.203 3.024 9.704 1.00 97.50 88 TYR A C 1
ATOM 715 O O . TYR A 1 88 ? 7.296 3.133 10.522 1.00 97.50 88 TYR A O 1
ATOM 723 N N . ALA A 1 89 ? 9.141 2.080 9.813 1.00 96.44 89 ALA A N 1
ATOM 724 C CA . ALA A 1 89 ? 9.169 1.144 10.937 1.00 96.44 89 ALA A CA 1
ATOM 725 C C . ALA A 1 89 ? 9.320 1.875 12.284 1.00 96.44 89 ALA A C 1
ATOM 727 O O . ALA A 1 89 ? 8.556 1.609 13.212 1.00 96.44 89 ALA A O 1
ATOM 728 N N . GLY A 1 90 ? 10.251 2.833 12.366 1.00 97.38 90 GLY A N 1
ATOM 729 C CA . GLY A 1 90 ? 10.444 3.651 13.565 1.00 97.38 90 GLY A CA 1
ATOM 730 C C . GLY A 1 90 ? 9.240 4.541 13.887 1.00 97.38 90 GLY A C 1
ATOM 731 O O . GLY A 1 90 ? 8.880 4.684 15.054 1.00 97.38 90 GLY A O 1
ATOM 732 N N . GLU A 1 91 ? 8.584 5.100 12.868 1.00 96.88 91 GLU A N 1
ATOM 733 C CA . GLU A 1 91 ? 7.370 5.906 13.032 1.00 96.88 91 GLU A CA 1
ATOM 734 C C . GLU A 1 91 ? 6.224 5.084 13.640 1.00 96.88 91 GLU A C 1
ATOM 736 O O . GLU A 1 91 ? 5.615 5.522 14.616 1.00 96.88 91 GLU A O 1
ATOM 741 N N . TYR A 1 92 ? 5.965 3.876 13.127 1.00 96.12 92 TYR A N 1
ATOM 742 C CA . TYR A 1 92 ? 4.927 3.003 13.683 1.00 96.12 92 TYR A CA 1
ATOM 743 C C . TYR A 1 92 ? 5.249 2.555 15.115 1.00 96.12 92 TYR A C 1
ATOM 745 O O . TYR A 1 92 ? 4.369 2.580 15.974 1.00 96.12 92 TYR A O 1
ATOM 753 N N . GLU A 1 93 ? 6.510 2.222 15.415 1.00 96.62 93 GLU A N 1
ATOM 754 C CA . GLU A 1 93 ? 6.913 1.852 16.778 1.00 96.62 93 GLU A CA 1
ATOM 755 C C . GLU A 1 93 ? 6.746 3.022 17.768 1.00 96.62 93 GLU A C 1
ATOM 757 O O . GLU A 1 93 ? 6.304 2.828 18.906 1.00 96.62 93 GLU A O 1
ATOM 762 N N . ALA A 1 94 ? 7.084 4.245 17.348 1.00 96.94 94 ALA A N 1
ATOM 763 C CA . ALA A 1 94 ? 6.892 5.445 18.157 1.00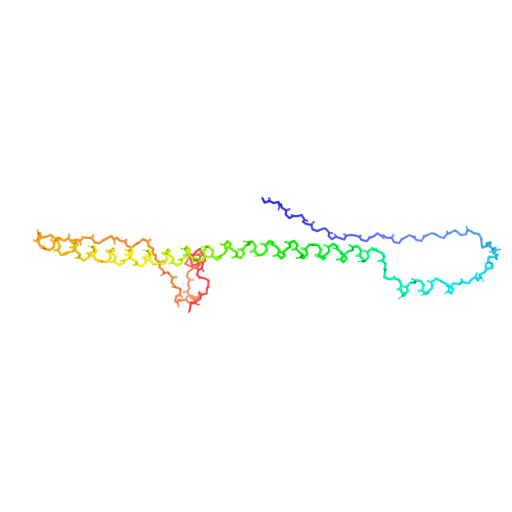 96.94 94 ALA A CA 1
ATOM 764 C C . ALA A 1 94 ? 5.401 5.720 18.412 1.00 96.94 94 ALA A C 1
ATOM 766 O O . ALA A 1 94 ? 5.024 5.950 19.563 1.00 96.94 94 ALA A O 1
ATOM 767 N N . GLN A 1 95 ? 4.557 5.620 17.378 1.00 94.94 95 GLN A N 1
ATOM 768 C CA . GLN A 1 95 ? 3.102 5.781 17.495 1.00 94.94 95 GLN A CA 1
ATOM 769 C C . GLN A 1 95 ? 2.491 4.753 18.461 1.00 94.94 95 GLN A C 1
ATOM 771 O O . GLN A 1 95 ? 1.684 5.113 19.320 1.00 94.94 95 GLN A O 1
ATOM 776 N N . ASP A 1 96 ? 2.908 3.487 18.392 1.00 93.75 96 ASP A N 1
ATOM 777 C CA . ASP A 1 96 ? 2.422 2.442 19.301 1.00 93.75 96 ASP A CA 1
ATOM 778 C C . ASP A 1 96 ? 2.805 2.722 20.763 1.00 93.75 96 ASP A C 1
ATOM 780 O O . ASP A 1 96 ? 1.979 2.583 21.676 1.00 93.75 96 ASP A O 1
ATOM 784 N N . LYS A 1 97 ? 4.047 3.163 21.005 1.00 96.19 97 LYS A N 1
ATOM 785 C CA . LYS A 1 97 ? 4.515 3.553 22.346 1.00 96.19 97 LYS A CA 1
ATOM 786 C C . LYS A 1 97 ? 3.749 4.762 22.878 1.00 96.19 97 LYS A C 1
ATOM 788 O O . LYS A 1 97 ? 3.333 4.744 24.039 1.00 96.19 97 LYS A O 1
ATOM 793 N N . GLU A 1 98 ? 3.533 5.773 22.045 1.00 95.19 98 GLU A N 1
ATOM 794 C CA . GLU A 1 98 ? 2.772 6.975 22.392 1.00 95.19 98 GLU A CA 1
ATOM 795 C C . GLU A 1 98 ? 1.325 6.626 22.772 1.00 95.19 98 GLU A C 1
ATOM 797 O O . GLU A 1 98 ? 0.842 7.036 23.829 1.00 95.19 98 GLU A O 1
ATOM 802 N N . LEU A 1 99 ? 0.651 5.771 21.994 1.00 93.38 99 LEU A N 1
ATOM 803 C CA . LEU A 1 99 ? -0.702 5.299 22.310 1.00 93.38 99 LEU A CA 1
ATOM 804 C C . LEU A 1 99 ? -0.777 4.613 23.681 1.00 93.38 99 LEU A C 1
ATOM 806 O O . LEU A 1 99 ? -1.756 4.782 24.417 1.00 93.38 99 LEU A O 1
ATOM 810 N N . VAL A 1 100 ? 0.238 3.826 24.047 1.00 94.62 100 VAL A N 1
ATOM 811 C CA . VAL A 1 100 ? 0.312 3.182 25.367 1.00 94.62 100 VAL A CA 1
ATOM 812 C C . VAL A 1 100 ? 0.552 4.210 26.474 1.00 94.62 100 VAL A C 1
ATOM 814 O O . VAL A 1 100 ? -0.091 4.118 27.525 1.00 94.62 100 VAL A O 1
ATOM 817 N N . GLN A 1 101 ? 1.438 5.183 26.255 1.00 95.69 101 GLN A N 1
ATOM 818 C CA . GLN A 1 101 ? 1.708 6.262 27.211 1.00 95.69 101 GLN A CA 1
ATOM 819 C C . GLN A 1 101 ? 0.449 7.091 27.477 1.00 95.69 101 GLN A C 1
ATOM 821 O O . GLN A 1 101 ? 0.032 7.193 28.631 1.00 95.69 101 GLN A O 1
ATOM 826 N N . LEU A 1 102 ? -0.239 7.554 26.431 1.00 94.69 102 LEU A N 1
ATOM 827 C CA . LEU A 1 102 ? -1.478 8.331 26.544 1.00 94.69 102 LEU A CA 1
ATOM 828 C C . LEU A 1 102 ? -2.575 7.573 27.305 1.00 94.69 102 LEU A C 1
ATOM 830 O O . LEU A 1 102 ? -3.248 8.136 28.171 1.00 94.69 102 LEU A O 1
ATOM 834 N N . LYS A 1 103 ? -2.724 6.266 27.053 1.00 94.44 103 LYS A N 1
ATOM 835 C CA . LYS A 1 103 ? -3.657 5.413 27.810 1.00 94.44 103 LYS A CA 1
ATOM 836 C C . LYS A 1 103 ? -3.289 5.318 29.293 1.00 94.44 103 LYS A C 1
ATOM 838 O O . LYS A 1 103 ? -4.188 5.298 30.134 1.00 94.44 103 LYS A O 1
ATOM 843 N N . ARG A 1 104 ? -1.998 5.233 29.632 1.00 95.19 104 ARG A N 1
ATOM 844 C CA . ARG A 1 104 ? -1.526 5.185 31.028 1.00 95.19 104 ARG A CA 1
ATOM 845 C C . ARG A 1 104 ? -1.714 6.528 31.725 1.00 95.19 104 ARG A C 1
ATOM 847 O O . ARG A 1 104 ? -2.229 6.548 32.837 1.00 95.19 104 ARG A O 1
ATOM 854 N N . GLU A 1 105 ? -1.371 7.631 31.070 1.00 94.94 105 GLU A N 1
ATOM 855 C CA . GLU A 1 105 ? -1.565 8.978 31.610 1.00 94.94 105 GLU A CA 1
ATOM 856 C C . GLU A 1 105 ? -3.035 9.289 31.877 1.00 94.94 105 GLU A C 1
ATOM 858 O O . GLU A 1 105 ? -3.363 9.823 32.936 1.00 94.94 105 GLU A O 1
ATOM 863 N N . ALA A 1 106 ? -3.924 8.918 30.951 1.00 95.00 106 ALA A N 1
ATOM 864 C CA . ALA A 1 106 ? -5.358 9.075 31.148 1.00 95.00 106 ALA A CA 1
ATOM 865 C C . ALA A 1 106 ? -5.826 8.307 32.393 1.00 95.00 106 ALA A C 1
ATOM 867 O O . ALA A 1 106 ? -6.485 8.893 33.248 1.00 95.00 106 ALA A O 1
ATOM 868 N N . ARG A 1 107 ? -5.395 7.045 32.554 1.00 93.75 107 ARG A N 1
ATOM 869 C CA . ARG A 1 107 ? -5.708 6.229 33.742 1.00 93.75 107 ARG A CA 1
ATOM 870 C C . ARG A 1 107 ? -5.181 6.849 35.038 1.00 93.75 107 ARG A C 1
ATOM 872 O O . ARG A 1 107 ? -5.911 6.874 36.021 1.00 93.75 107 ARG A O 1
ATOM 879 N N . MET A 1 108 ? -3.952 7.371 35.038 1.00 94.12 108 MET A N 1
ATOM 880 C CA . MET A 1 108 ? -3.358 8.031 36.212 1.00 94.12 108 MET A CA 1
ATOM 881 C C . MET A 1 108 ? -4.111 9.305 36.606 1.00 94.12 108 MET A C 1
ATOM 883 O O . MET A 1 108 ? -4.271 9.584 37.789 1.00 94.12 108 MET A O 1
ATOM 887 N N . LYS A 1 109 ? -4.603 10.061 35.620 1.00 94.69 109 LYS A N 1
ATOM 888 C CA . LYS A 1 109 ? -5.425 11.262 35.830 1.00 94.69 109 LYS A CA 1
ATOM 889 C C . LYS A 1 109 ? -6.890 10.936 36.173 1.00 94.69 109 LYS A C 1
ATOM 891 O O . LYS A 1 109 ? -7.677 11.857 36.360 1.00 94.69 109 LYS A O 1
ATOM 896 N N . GLY A 1 110 ? -7.269 9.653 36.240 1.00 92.44 110 GLY A N 1
ATOM 897 C CA . GLY A 1 110 ? -8.640 9.203 36.512 1.00 92.44 110 GLY A CA 1
ATOM 898 C C . GLY A 1 110 ? -9.604 9.318 35.322 1.00 92.44 110 GLY A C 1
ATOM 899 O O . GLY A 1 110 ? -10.812 9.200 35.505 1.00 92.44 110 GLY A O 1
ATOM 900 N N . GLY A 1 111 ? -9.088 9.557 34.112 1.00 93.12 111 GLY A N 1
ATOM 901 C CA . GLY A 1 111 ? -9.857 9.671 32.870 1.00 93.12 111 GLY A CA 1
ATOM 902 C C . GLY A 1 111 ? -9.643 8.504 31.897 1.00 93.12 111 GLY A C 1
ATOM 903 O O . GLY A 1 111 ? -8.943 7.530 32.179 1.00 93.12 111 GLY A O 1
ATOM 904 N N . PHE A 1 112 ? -10.231 8.618 30.702 1.00 91.44 112 PHE A N 1
ATOM 905 C CA . PHE A 1 112 ? -10.148 7.608 29.642 1.00 91.44 112 PHE A CA 1
ATOM 906 C C . PHE A 1 112 ? -9.594 8.205 28.349 1.00 91.44 112 PHE A C 1
ATOM 908 O O . PHE A 1 112 ? -10.006 9.280 27.924 1.00 91.44 112 PHE A O 1
ATOM 915 N N . TYR A 1 113 ? -8.675 7.483 27.707 1.00 92.25 113 TYR A N 1
ATOM 916 C CA . TYR A 1 113 ? -8.174 7.833 26.381 1.00 92.25 113 TYR A CA 1
ATOM 917 C C . TYR A 1 113 ? -9.046 7.188 25.298 1.00 92.25 113 TYR A C 1
ATOM 919 O O . TYR A 1 113 ? -9.182 5.961 25.266 1.00 92.25 113 TYR A O 1
ATOM 927 N N . VAL A 1 114 ? -9.610 8.004 24.405 1.00 91.19 114 VAL A N 1
ATOM 928 C CA . VAL A 1 114 ? -10.404 7.549 23.255 1.00 91.19 114 VAL A CA 1
ATOM 929 C C . VAL A 1 114 ? -9.493 7.445 22.034 1.00 91.19 114 VAL A C 1
ATOM 931 O O . VAL A 1 114 ? -8.923 8.435 21.586 1.00 91.19 114 VAL A O 1
ATOM 934 N N . SER A 1 115 ? -9.343 6.227 21.512 1.00 88.94 115 SER A N 1
ATOM 935 C CA . SER A 1 115 ? -8.538 5.958 20.317 1.00 88.94 115 SER A CA 1
ATOM 936 C C . SER A 1 115 ? -9.225 6.507 19.063 1.00 88.94 115 SER A C 1
ATOM 938 O O . SER A 1 115 ? -10.451 6.420 18.977 1.00 88.94 115 SER A O 1
ATOM 940 N N . PRO A 1 116 ? -8.473 7.010 18.066 1.00 90.38 116 PRO A N 1
ATOM 941 C CA . PRO A 1 116 ? -9.056 7.408 16.789 1.00 90.38 116 PRO A CA 1
ATOM 942 C C . PRO A 1 116 ? -9.713 6.221 16.068 1.00 90.38 116 PRO A C 1
ATOM 944 O O . PRO A 1 116 ? -9.256 5.080 16.176 1.00 90.38 116 PRO A O 1
ATOM 947 N N . GLU A 1 117 ? -10.768 6.508 15.303 1.00 91.75 117 GLU A N 1
ATOM 948 C CA . GLU A 1 117 ? -11.454 5.522 14.465 1.00 91.75 117 GLU A CA 1
ATOM 949 C C . GLU A 1 117 ? -10.618 5.124 13.236 1.00 91.75 117 GLU A C 1
ATOM 951 O O . GLU A 1 117 ? -9.810 5.899 12.710 1.00 91.75 117 GLU A O 1
ATOM 956 N N . ALA A 1 118 ? -10.824 3.896 12.751 1.00 92.19 118 ALA A N 1
ATOM 957 C CA . ALA A 1 118 ? -10.119 3.373 11.587 1.00 92.19 118 ALA A CA 1
ATOM 958 C C . ALA A 1 118 ? -10.558 4.084 10.293 1.00 92.19 118 ALA A C 1
ATOM 960 O O . ALA A 1 118 ? -11.742 4.149 9.973 1.00 92.19 118 ALA A O 1
ATOM 961 N N . LYS A 1 119 ? -9.588 4.575 9.510 1.00 94.00 119 LYS A N 1
ATOM 962 C CA . LYS A 1 119 ? -9.848 5.341 8.273 1.00 94.00 119 LYS A CA 1
ATOM 963 C C . LYS A 1 119 ? -10.043 4.474 7.027 1.00 94.00 119 LYS A C 1
ATOM 965 O O . LYS A 1 119 ? -10.670 4.913 6.068 1.00 94.00 119 LYS A O 1
ATOM 970 N N . LEU A 1 120 ? -9.457 3.278 7.005 1.00 94.75 120 LEU A N 1
ATOM 971 C CA . LEU A 1 120 ? -9.429 2.392 5.841 1.00 94.75 120 LEU A CA 1
ATOM 972 C C . LEU A 1 120 ? -9.974 1.015 6.212 1.00 94.75 120 LEU A C 1
ATOM 974 O O . LEU A 1 120 ? -9.773 0.540 7.327 1.00 94.75 120 LEU A O 1
ATOM 978 N N . LEU A 1 121 ? -10.633 0.369 5.250 1.00 94.25 121 LEU A N 1
ATOM 979 C CA . LEU A 1 121 ? -11.188 -0.974 5.392 1.00 94.25 121 LEU A CA 1
ATOM 980 C C . LEU A 1 121 ? -10.636 -1.880 4.292 1.00 94.25 121 LEU A C 1
ATOM 982 O O . LEU A 1 121 ? -10.617 -1.504 3.118 1.00 94.25 121 LEU A O 1
ATOM 986 N N . PHE A 1 122 ? -10.236 -3.095 4.664 1.00 94.06 122 PHE A N 1
ATOM 987 C CA . PHE A 1 122 ? -9.898 -4.154 3.719 1.00 94.06 122 PHE A CA 1
ATOM 988 C C . PHE A 1 122 ? -11.119 -5.057 3.518 1.00 94.06 122 PHE A C 1
ATOM 990 O O . PHE A 1 122 ? -11.553 -5.741 4.442 1.00 94.06 122 PHE A O 1
ATOM 997 N N . VAL A 1 123 ? -11.709 -5.028 2.320 1.00 93.19 123 VAL A N 1
ATOM 998 C CA . VAL A 1 123 ? -12.960 -5.739 2.019 1.00 93.19 123 VAL A CA 1
ATOM 999 C C . VAL A 1 123 ? -12.675 -6.932 1.113 1.00 93.19 123 VAL A C 1
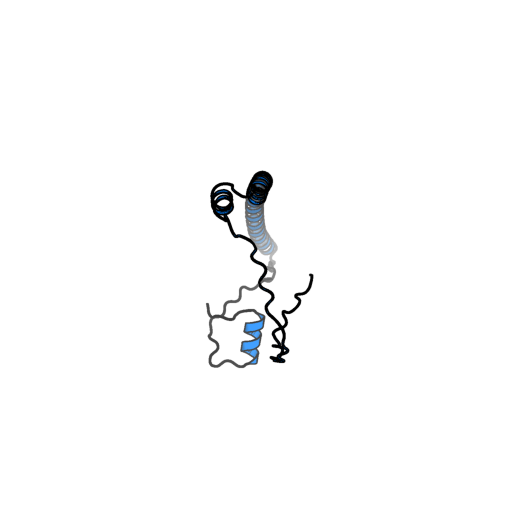ATOM 1001 O O . VAL A 1 123 ? -12.208 -6.763 -0.011 1.00 93.19 123 VAL A O 1
ATOM 1004 N N . VAL A 1 124 ? -13.022 -8.133 1.577 1.00 94.25 124 VAL A N 1
ATOM 1005 C CA . VAL A 1 124 ? -12.918 -9.379 0.805 1.00 94.25 124 VAL A CA 1
ATOM 1006 C C . VAL A 1 124 ? -14.305 -9.958 0.568 1.00 94.25 124 VAL A C 1
ATOM 1008 O O . VAL A 1 124 ? -15.181 -9.928 1.433 1.00 94.25 124 VAL A O 1
ATOM 1011 N N . ARG A 1 125 ? -14.521 -10.496 -0.633 1.00 92.75 125 ARG A N 1
ATOM 1012 C CA . ARG A 1 125 ? -15.783 -11.126 -1.002 1.00 92.75 125 ARG A CA 1
ATOM 1013 C C . ARG A 1 125 ? -15.782 -12.609 -0.642 1.00 92.75 125 ARG A C 1
ATOM 1015 O O . ARG A 1 125 ? -15.092 -13.386 -1.287 1.00 92.75 125 ARG A O 1
ATOM 1022 N N . ILE A 1 126 ? -16.651 -12.985 0.297 1.00 93.44 126 ILE A N 1
ATOM 1023 C CA . ILE A 1 126 ? -16.826 -14.376 0.755 1.00 93.44 126 ILE A CA 1
ATOM 1024 C C . ILE A 1 126 ? -17.920 -15.153 0.003 1.00 93.44 126 ILE A C 1
ATOM 1026 O O . ILE A 1 126 ? -17.850 -16.368 -0.131 1.00 93.44 126 ILE A O 1
ATOM 1030 N N . ARG A 1 127 ? -18.960 -14.468 -0.498 1.00 90.12 127 ARG A N 1
ATOM 1031 C CA . ARG A 1 127 ? -20.121 -15.111 -1.140 1.00 90.12 127 ARG A CA 1
ATOM 1032 C C . ARG A 1 127 ? -20.064 -14.984 -2.659 1.00 90.12 127 ARG A C 1
ATOM 1034 O O . ARG A 1 127 ? -19.776 -13.907 -3.184 1.00 90.12 127 ARG A O 1
ATOM 1041 N N . GLY A 1 128 ? -20.448 -16.049 -3.364 1.00 89.81 128 GLY A N 1
ATOM 1042 C CA . GLY A 1 128 ? -20.657 -16.064 -4.817 1.00 89.81 128 GLY A CA 1
ATOM 1043 C C . GLY A 1 128 ? -21.761 -15.122 -5.318 1.00 89.81 128 GLY A C 1
ATOM 1044 O O . GLY A 1 128 ? -22.333 -14.329 -4.574 1.00 89.81 128 GLY A O 1
ATOM 1045 N N . ILE A 1 129 ? -22.027 -15.134 -6.628 1.00 92.25 129 ILE A N 1
ATOM 1046 C CA . ILE A 1 129 ? -23.057 -14.281 -7.266 1.00 92.25 129 ILE A CA 1
ATOM 1047 C C . ILE A 1 129 ? -24.478 -14.864 -7.175 1.00 92.25 129 ILE A C 1
ATOM 1049 O O . ILE A 1 129 ? -25.445 -14.169 -7.503 1.00 92.25 129 ILE A O 1
ATOM 1053 N N . ASN A 1 130 ? -24.605 -16.122 -6.755 1.00 91.00 130 ASN A N 1
ATOM 1054 C CA . ASN A 1 130 ? -25.870 -16.853 -6.737 1.00 91.00 130 ASN A CA 1
ATOM 1055 C C . ASN A 1 130 ? -26.772 -16.353 -5.599 1.00 91.00 130 ASN A C 1
ATOM 1057 O O . ASN A 1 130 ? -26.283 -16.012 -4.524 1.00 91.00 130 ASN A O 1
ATOM 1061 N N . ALA A 1 131 ? -28.084 -16.295 -5.854 1.00 90.81 131 ALA A N 1
ATOM 1062 C CA . ALA A 1 131 ? -29.100 -15.858 -4.887 1.00 90.81 131 ALA A CA 1
ATOM 1063 C C . ALA A 1 131 ? -28.810 -14.490 -4.220 1.00 90.81 131 ALA A C 1
ATOM 1065 O O . ALA A 1 131 ? -28.944 -14.320 -3.009 1.00 90.81 131 ALA A O 1
ATOM 1066 N N . MET A 1 132 ? -28.401 -13.494 -5.018 1.00 92.00 132 MET A N 1
ATOM 1067 C CA . MET A 1 132 ? -28.241 -12.104 -4.568 1.00 92.00 132 MET A CA 1
ATOM 1068 C C . MET A 1 132 ? -29.083 -11.136 -5.397 1.00 92.00 132 MET A C 1
ATOM 1070 O O . MET A 1 132 ? -29.194 -11.282 -6.618 1.00 92.00 132 MET A O 1
ATOM 1074 N N . HIS A 1 133 ? -29.594 -10.091 -4.746 1.00 95.31 133 HIS A N 1
ATOM 1075 C CA . HIS A 1 133 ? -30.322 -9.011 -5.404 1.00 95.31 133 HIS A CA 1
ATOM 1076 C C . HIS A 1 133 ? -29.414 -8.234 -6.390 1.00 95.31 133 HIS A C 1
ATOM 1078 O O . HIS A 1 133 ? -28.234 -8.001 -6.091 1.00 95.31 133 HIS A O 1
ATOM 1084 N N . PRO A 1 134 ? -29.919 -7.789 -7.559 1.00 95.69 134 PRO A N 1
ATOM 1085 C CA . PRO A 1 134 ? -29.129 -7.070 -8.562 1.00 95.69 134 PRO A CA 1
ATOM 1086 C C . PRO A 1 134 ? -28.442 -5.795 -8.044 1.00 95.69 134 PRO A C 1
ATOM 1088 O O . PRO A 1 134 ? -27.313 -5.521 -8.450 1.00 95.69 134 PRO A O 1
ATOM 1091 N N . LYS A 1 135 ? -29.048 -5.049 -7.103 1.00 96.50 135 LYS A N 1
ATOM 1092 C CA . LYS A 1 135 ? -28.397 -3.864 -6.497 1.00 96.50 135 LYS A CA 1
ATOM 1093 C C . LYS A 1 135 ? -27.098 -4.239 -5.773 1.00 96.50 135 LYS A C 1
ATOM 1095 O O . LYS A 1 135 ? -26.068 -3.617 -6.004 1.00 96.50 135 LYS A O 1
ATOM 1100 N N . THR A 1 136 ? -27.111 -5.307 -4.976 1.00 94.50 136 THR A N 1
ATOM 1101 C CA . THR A 1 136 ? -25.924 -5.787 -4.251 1.00 94.50 136 THR A CA 1
ATOM 1102 C C . THR A 1 136 ? -24.840 -6.264 -5.213 1.00 94.50 136 THR A C 1
ATOM 1104 O O . THR A 1 136 ? -23.669 -5.934 -5.038 1.00 94.50 136 THR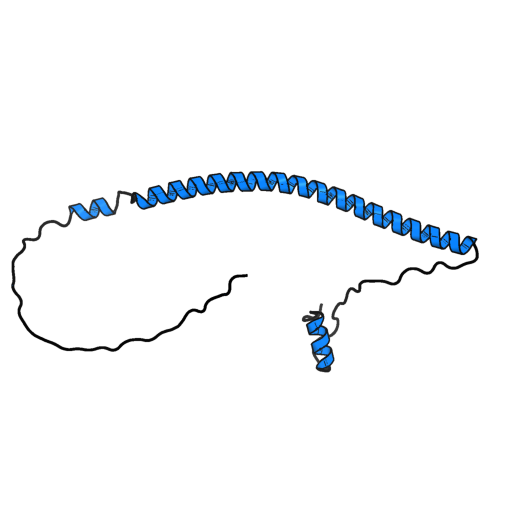 A O 1
ATOM 1107 N N . LYS A 1 137 ? -25.220 -6.965 -6.293 1.00 94.06 137 LYS A N 1
ATOM 1108 C CA . LYS A 1 137 ? -24.279 -7.345 -7.363 1.00 94.06 137 LYS A CA 1
ATOM 1109 C C . LYS A 1 137 ? -23.591 -6.117 -7.964 1.00 94.06 137 LYS A C 1
ATOM 1111 O O . LYS A 1 137 ? -22.386 -6.155 -8.204 1.00 94.06 137 LYS A O 1
ATOM 1116 N N . LYS A 1 138 ? -24.334 -5.025 -8.177 1.00 95.25 138 LYS A N 1
ATOM 1117 C CA . LYS A 1 138 ? -23.784 -3.781 -8.725 1.00 95.25 138 LYS A CA 1
ATOM 1118 C C . LYS A 1 138 ? -22.822 -3.092 -7.756 1.00 95.25 138 LYS A C 1
ATOM 1120 O O . LYS A 1 138 ? -21.767 -2.647 -8.195 1.00 95.25 138 LYS A O 1
ATOM 1125 N N . ILE A 1 139 ? -23.129 -3.074 -6.459 1.00 95.81 139 ILE A N 1
ATOM 1126 C CA . ILE A 1 139 ? -22.233 -2.528 -5.423 1.00 95.81 139 ILE A CA 1
ATOM 1127 C C . ILE A 1 139 ? -20.894 -3.278 -5.415 1.00 95.81 139 ILE A C 1
ATOM 1129 O O . ILE A 1 139 ? -19.838 -2.652 -5.467 1.00 95.81 139 ILE A O 1
ATOM 1133 N N . LEU A 1 140 ? -20.918 -4.613 -5.460 1.00 94.81 140 LEU A N 1
ATOM 1134 C CA . LEU A 1 140 ? -19.686 -5.408 -5.528 1.00 94.81 140 LEU A CA 1
ATOM 1135 C C . LEU A 1 140 ? -18.879 -5.125 -6.803 1.00 94.81 140 LEU A C 1
ATOM 1137 O O . LEU A 1 140 ? -17.653 -5.088 -6.758 1.00 94.81 140 LEU A O 1
ATOM 1141 N N . GLN A 1 141 ? -19.542 -4.879 -7.937 1.00 93.31 141 GLN A N 1
ATOM 1142 C CA . GLN A 1 141 ? -18.856 -4.482 -9.171 1.00 93.31 141 GLN A CA 1
ATOM 1143 C C . GLN A 1 141 ? -18.174 -3.112 -9.053 1.00 93.31 141 GLN A C 1
ATOM 1145 O O . GLN A 1 141 ? -17.077 -2.953 -9.588 1.00 93.31 141 GLN A O 1
ATOM 1150 N N . LEU A 1 142 ? -18.795 -2.148 -8.362 1.00 96.12 142 LEU A N 1
ATOM 1151 C CA . LEU A 1 142 ? -18.220 -0.817 -8.122 1.00 96.12 142 LEU A CA 1
ATOM 1152 C C . LEU A 1 142 ? -16.983 -0.894 -7.222 1.00 96.12 142 LEU A C 1
ATOM 1154 O O . LEU A 1 142 ? -15.953 -0.311 -7.549 1.00 96.12 142 LEU A O 1
ATOM 1158 N N . LEU A 1 143 ? -17.054 -1.705 -6.163 1.00 95.19 143 LEU A N 1
ATOM 1159 C CA . LEU A 1 143 ? -15.920 -2.015 -5.283 1.00 95.19 143 LEU A CA 1
ATOM 1160 C C . LEU A 1 143 ? -14.889 -2.961 -5.927 1.00 95.19 143 LEU A C 1
ATOM 1162 O O . LEU A 1 143 ? -13.905 -3.325 -5.295 1.00 95.19 143 LEU A O 1
ATOM 1166 N N . AR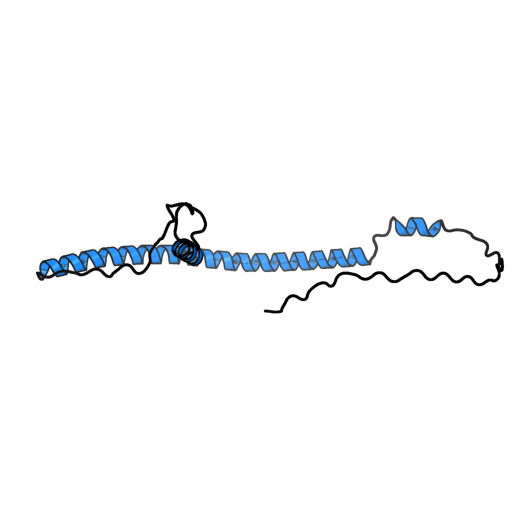G A 1 144 ? -15.100 -3.364 -7.189 1.00 94.94 144 ARG A N 1
ATOM 1167 C CA . ARG A 1 144 ? -14.240 -4.275 -7.969 1.00 94.94 144 ARG A CA 1
ATOM 1168 C C . ARG A 1 144 ? -14.102 -5.695 -7.393 1.00 94.94 144 ARG A C 1
ATOM 1170 O O . ARG A 1 144 ? -13.220 -6.442 -7.803 1.00 94.94 144 ARG A O 1
ATOM 1177 N N . LEU A 1 145 ? -15.043 -6.129 -6.559 1.00 95.19 145 LEU A N 1
ATOM 1178 C CA . LEU A 1 145 ? -15.120 -7.469 -5.964 1.00 95.19 145 LEU A CA 1
ATOM 1179 C C . LEU A 1 145 ? -15.793 -8.479 -6.916 1.00 95.19 145 LEU A C 1
ATOM 1181 O O . LEU A 1 145 ? -16.920 -8.946 -6.705 1.00 95.19 145 LEU A O 1
ATOM 1185 N N . ARG A 1 146 ? -15.122 -8.776 -8.035 1.00 91.06 146 ARG A N 1
ATOM 1186 C CA . ARG A 1 146 ? -15.687 -9.581 -9.139 1.00 91.06 146 ARG A CA 1
ATOM 1187 C C . ARG A 1 146 ? -15.645 -11.081 -8.886 1.00 91.06 146 ARG A C 1
ATOM 1189 O O . ARG A 1 146 ? -16.611 -11.769 -9.208 1.00 91.06 146 ARG A O 1
ATOM 1196 N N . GLN A 1 147 ? -14.548 -11.554 -8.317 1.00 90.75 147 GLN A N 1
ATOM 1197 C CA . GLN A 1 147 ? -14.329 -12.955 -7.993 1.00 90.75 147 GLN A CA 1
ATOM 1198 C C . GLN A 1 147 ? -14.467 -13.155 -6.487 1.00 90.75 147 GLN A C 1
ATOM 1200 O O . GLN A 1 147 ? -14.336 -12.208 -5.708 1.00 90.75 147 GLN A O 1
ATOM 1205 N N . VAL A 1 148 ? -14.835 -14.374 -6.111 1.00 89.12 148 VAL A N 1
ATOM 1206 C CA . VAL A 1 148 ? -14.751 -14.818 -4.719 1.00 89.12 148 VAL A CA 1
ATOM 1207 C C . VAL A 1 148 ? -13.278 -15.116 -4.449 1.00 89.12 148 VAL A C 1
ATOM 1209 O O . VAL A 1 148 ? -12.599 -15.604 -5.357 1.00 89.12 148 VAL A O 1
ATOM 1212 N N . GLY A 1 149 ? -12.804 -14.713 -3.270 1.00 73.69 149 GLY A N 1
ATOM 1213 C CA . GLY A 1 149 ? -11.458 -15.042 -2.797 1.00 73.69 149 GLY A CA 1
ATOM 1214 C C . GLY A 1 149 ? -11.331 -16.498 -2.385 1.00 73.69 149 GLY A C 1
ATOM 1215 O O . GLY A 1 149 ? -12.380 -17.120 -2.106 1.00 73.69 149 GLY A O 1
#

pLDDT: mean 78.53, std 22.24, range [33.22, 97.5]

Sequence (149 aa):
AKPLLLNPRIQPRHRRRRLSSYPRRLLSHEAQPVEMASEAAKVAVPEKVILKRRREEVWAAEKKQKVAAEKIKAAENTKVIYARAEQYAGEYEAQDKELVQLKREARMKGGFYVSPEAKLLFVVRIRGINAMHPKTKKILQLLRLRQVG